Protein AF-A0A8C7E5Y5-F1 (afdb_monomer_lite)

InterPro domains:
  IPR029302 Intraflagellar transport protein 43 [PF15305] (4-97)
  IPR029302 Intraflagellar transport protein 43 [PTHR33724] (5-107)

Structure (mmCIF, N/CA/C/O backbone):
data_AF-A0A8C7E5Y5-F1
#
_entry.id   AF-A0A8C7E5Y5-F1
#
loop_
_atom_site.group_PDB
_atom_site.id
_atom_site.type_symbol
_atom_site.label_atom_id
_atom_site.label_alt_id
_atom_site.label_comp_id
_atom_site.label_asym_id
_atom_site.label_entity_id
_atom_site.label_seq_id
_atom_site.pdbx_PDB_ins_code
_atom_site.Cartn_x
_atom_site.Cartn_y
_atom_site.Cartn_z
_atom_site.occupancy
_atom_site.B_iso_or_equiv
_atom_site.auth_seq_id
_atom_site.auth_comp_id
_atom_site.auth_asym_id
_atom_site.auth_atom_id
_atom_site.pdbx_PDB_model_num
ATOM 1 N N . MET A 1 1 ? 32.152 -23.630 10.721 1.00 46.19 1 MET A N 1
ATOM 2 C CA . MET A 1 1 ? 31.581 -24.641 9.808 1.00 46.19 1 MET A CA 1
ATOM 3 C C . MET A 1 1 ? 30.827 -23.877 8.743 1.00 46.19 1 MET A C 1
ATOM 5 O O . MET A 1 1 ? 29.859 -23.210 9.078 1.00 46.19 1 MET A O 1
ATOM 9 N N . CYS A 1 2 ? 31.362 -23.839 7.525 1.00 49.97 2 CYS A N 1
ATOM 10 C CA . CYS A 1 2 ? 30.781 -23.081 6.422 1.00 49.97 2 CYS A CA 1
ATOM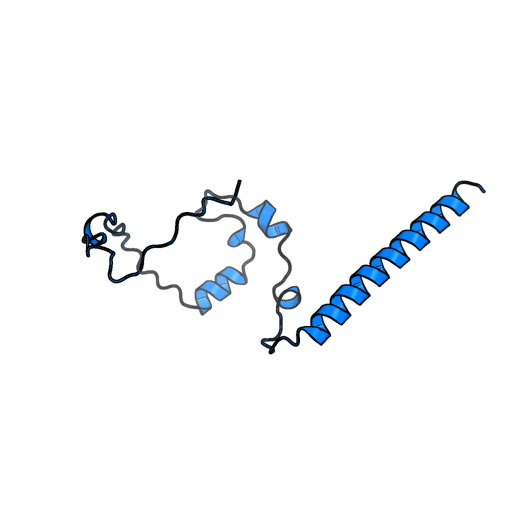 11 C C . CYS A 1 2 ? 29.428 -23.685 6.024 1.00 49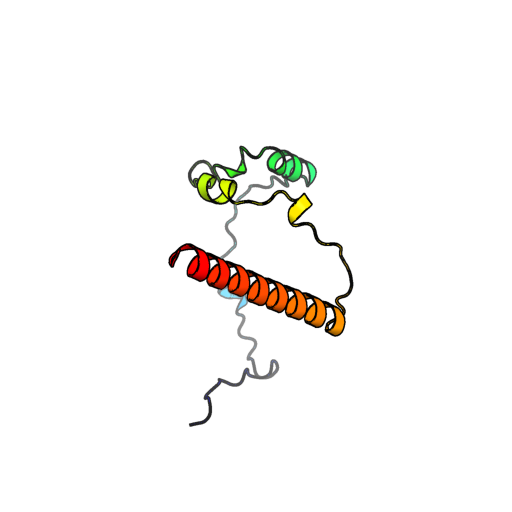.97 2 CYS A C 1
ATOM 13 O O . CYS A 1 2 ? 29.275 -24.906 6.024 1.00 49.97 2 CYS A O 1
ATOM 15 N N . LEU A 1 3 ? 28.467 -22.805 5.744 1.00 53.28 3 LEU A N 1
ATOM 16 C CA . LEU A 1 3 ? 27.095 -23.094 5.340 1.00 53.28 3 LEU A CA 1
ATOM 17 C C . LEU A 1 3 ? 27.052 -24.131 4.207 1.00 53.28 3 LEU A C 1
ATOM 19 O O . LEU A 1 3 ? 27.516 -23.871 3.101 1.00 53.28 3 LEU A O 1
ATOM 23 N N . ASN A 1 4 ? 26.479 -25.299 4.497 1.00 60.72 4 ASN A N 1
ATOM 24 C CA . ASN A 1 4 ? 26.119 -26.307 3.505 1.00 60.72 4 ASN A CA 1
ATOM 25 C C . ASN A 1 4 ? 24.815 -25.852 2.834 1.00 60.72 4 ASN A C 1
ATOM 27 O O . ASN A 1 4 ? 23.727 -26.288 3.201 1.00 60.72 4 ASN A O 1
ATOM 31 N N . ILE A 1 5 ? 24.927 -24.867 1.942 1.00 70.25 5 ILE A N 1
ATOM 32 C CA . ILE A 1 5 ? 23.845 -24.518 1.024 1.00 70.25 5 ILE A CA 1
ATOM 33 C C . ILE A 1 5 ? 23.995 -25.476 -0.162 1.00 70.25 5 ILE A C 1
ATOM 35 O O . ILE A 1 5 ? 25.067 -25.487 -0.774 1.00 70.25 5 ILE A O 1
ATOM 39 N N . PRO A 1 6 ? 22.982 -26.303 -0.470 1.00 71.50 6 PRO A N 1
ATOM 40 C CA . PRO A 1 6 ? 23.031 -27.154 -1.647 1.00 71.50 6 PRO A CA 1
ATOM 41 C C . PRO A 1 6 ? 23.156 -26.265 -2.886 1.00 71.50 6 PRO A C 1
ATOM 43 O O . PRO A 1 6 ? 22.368 -25.339 -3.081 1.00 71.50 6 PRO A O 1
ATOM 46 N N . VAL A 1 7 ? 24.184 -26.523 -3.692 1.00 76.81 7 VAL A N 1
ATOM 47 C CA . VAL A 1 7 ? 24.382 -25.838 -4.970 1.00 76.81 7 VAL A CA 1
ATOM 48 C C . VAL A 1 7 ? 23.245 -26.261 -5.892 1.00 76.81 7 VAL A C 1
ATOM 50 O O . VAL A 1 7 ? 22.985 -27.454 -6.041 1.00 76.81 7 VAL A O 1
ATOM 53 N N . ILE A 1 8 ? 22.546 -25.280 -6.462 1.00 75.81 8 ILE A N 1
ATOM 54 C CA . ILE A 1 8 ? 21.540 -25.531 -7.493 1.00 75.81 8 ILE A CA 1
ATOM 55 C C . ILE A 1 8 ? 22.292 -26.095 -8.709 1.00 75.81 8 ILE A C 1
ATOM 57 O O . ILE A 1 8 ? 23.217 -25.426 -9.171 1.00 75.81 8 ILE A O 1
ATOM 61 N N . PRO A 1 9 ? 21.960 -27.305 -9.190 1.00 72.31 9 PRO A N 1
ATOM 62 C CA . PRO A 1 9 ? 22.617 -27.889 -10.352 1.00 72.31 9 PRO A CA 1
ATOM 63 C C . PRO A 1 9 ? 22.302 -27.090 -11.618 1.00 72.31 9 PRO A C 1
ATOM 65 O O . PRO A 1 9 ? 21.227 -26.493 -11.743 1.00 72.31 9 PRO A O 1
ATOM 68 N N . ASP A 1 10 ? 23.244 -27.096 -12.556 1.00 71.38 10 ASP A N 1
ATOM 69 C CA . ASP A 1 10 ? 23.082 -26.424 -13.839 1.00 71.38 10 ASP A CA 1
ATOM 70 C C . ASP A 1 10 ? 21.973 -27.099 -14.661 1.00 71.38 10 ASP A C 1
ATOM 72 O O . ASP A 1 10 ? 21.803 -28.319 -14.636 1.00 71.38 10 ASP A O 1
ATOM 76 N N . LEU A 1 11 ? 21.207 -26.299 -15.410 1.00 67.06 11 LEU A N 1
ATOM 77 C CA . LEU A 1 11 ? 20.030 -26.758 -16.166 1.00 67.06 11 LEU A CA 1
ATOM 78 C C . LEU A 1 11 ? 20.345 -27.855 -17.199 1.00 67.06 11 LEU A C 1
ATOM 80 O O . LEU A 1 11 ? 19.450 -28.598 -17.580 1.00 67.06 11 LEU A O 1
ATOM 84 N N . GLU A 1 12 ? 21.601 -27.967 -17.634 1.00 64.81 12 GLU A N 1
ATOM 85 C CA . GLU A 1 12 ? 22.075 -28.983 -18.582 1.00 64.81 12 GLU A CA 1
ATOM 86 C C . GLU A 1 12 ? 22.355 -30.348 -17.916 1.00 64.81 12 GLU A C 1
ATOM 88 O O . GLU A 1 12 ? 22.383 -31.369 -18.601 1.00 64.81 12 GLU A O 1
ATOM 93 N N . GLU A 1 13 ? 22.539 -30.386 -16.588 1.00 62.53 13 GLU A N 1
ATOM 94 C CA . GLU A 1 13 ? 22.741 -31.616 -15.799 1.00 62.53 13 GLU A CA 1
ATOM 95 C C . GLU A 1 13 ? 21.431 -32.183 -15.232 1.00 62.53 13 GLU A C 1
ATOM 97 O O . GLU A 1 13 ? 21.393 -33.311 -14.725 1.00 62.53 13 GLU A O 1
ATOM 102 N N . VAL A 1 14 ? 20.341 -31.417 -15.325 1.00 61.72 14 VAL A N 1
ATOM 103 C CA . VAL A 1 14 ? 18.996 -31.908 -15.039 1.00 61.72 14 VAL A CA 1
ATOM 104 C C . VAL A 1 14 ? 18.649 -32.894 -16.151 1.00 61.72 14 VAL A C 1
ATOM 106 O O . VAL A 1 14 ? 18.382 -32.500 -17.283 1.00 61.72 14 VAL A O 1
ATOM 109 N N . GLN A 1 15 ? 18.674 -34.196 -15.842 1.00 57.44 15 GLN A N 1
ATOM 110 C CA . GLN A 1 15 ? 17.998 -35.183 -16.684 1.00 57.44 15 GLN A CA 1
ATOM 111 C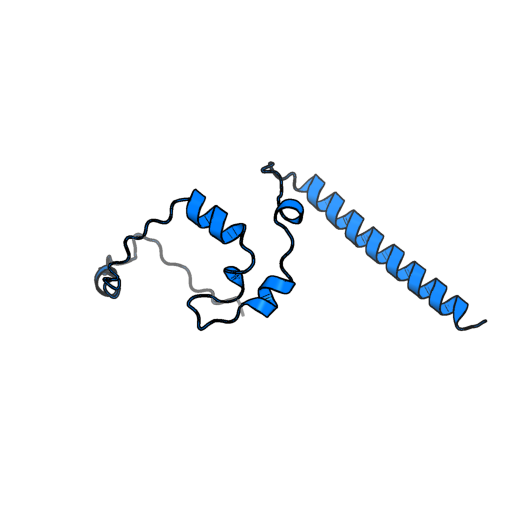 C . GLN A 1 15 ? 16.582 -34.652 -16.909 1.00 57.44 15 GLN A C 1
ATOM 113 O O . GLN A 1 15 ? 15.918 -34.317 -15.928 1.00 57.44 15 GLN A O 1
ATOM 118 N N . GLU A 1 16 ? 16.149 -34.532 -18.168 1.00 58.28 16 GLU A N 1
ATOM 119 C CA . GLU A 1 16 ? 14.754 -34.274 -18.542 1.00 58.28 16 GLU A CA 1
ATOM 120 C C . GLU A 1 16 ? 13.891 -35.447 -18.041 1.00 58.28 16 GLU A C 1
ATOM 122 O O . GLU A 1 16 ? 13.402 -36.283 -18.795 1.00 58.28 16 GLU A O 1
ATOM 127 N N . GLU A 1 17 ? 13.753 -35.575 -16.725 1.00 56.53 17 GLU A N 1
ATOM 128 C CA . GLU A 1 17 ? 12.686 -36.327 -16.113 1.00 56.53 17 GLU A CA 1
ATOM 129 C C . GLU A 1 17 ? 11.424 -35.529 -16.415 1.00 56.53 17 GLU A C 1
ATOM 131 O O . GLU A 1 17 ? 11.295 -34.362 -16.044 1.00 56.53 17 GLU A O 1
ATOM 136 N N . ASP A 1 18 ? 10.513 -36.155 -17.157 1.00 58.56 18 ASP A N 1
ATOM 137 C CA . ASP A 1 18 ? 9.193 -35.641 -17.507 1.00 58.56 18 ASP A CA 1
ATOM 138 C C . ASP A 1 18 ? 8.358 -35.411 -16.223 1.00 58.56 18 ASP A C 1
ATOM 140 O O . ASP A 1 18 ? 7.432 -36.154 -15.884 1.00 58.56 18 ASP A O 1
ATOM 144 N N . PHE A 1 19 ? 8.664 -34.347 -15.474 1.00 55.38 19 PHE A N 1
ATOM 145 C CA . PHE A 1 19 ? 7.900 -33.902 -14.303 1.00 55.38 19 PHE A CA 1
ATOM 146 C C . PHE A 1 19 ? 6.469 -33.485 -14.677 1.00 55.38 19 PHE A C 1
ATOM 148 O O . PHE A 1 19 ? 5.603 -33.370 -13.807 1.00 55.38 19 P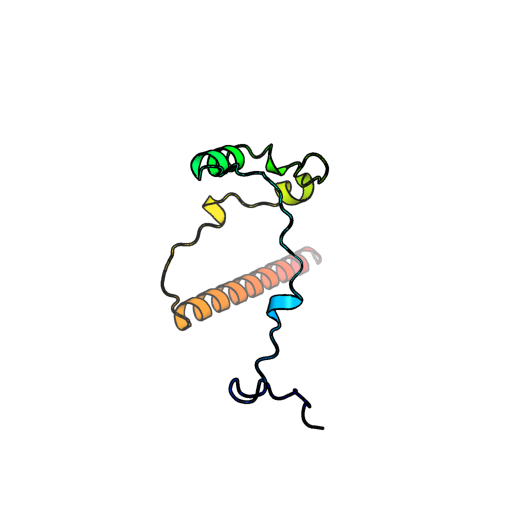HE A O 1
ATOM 155 N N . ALA A 1 20 ? 6.186 -33.323 -15.974 1.00 57.00 20 ALA A N 1
ATOM 156 C CA . ALA A 1 20 ? 4.857 -33.043 -16.501 1.00 57.00 20 ALA A CA 1
ATOM 157 C C . ALA A 1 20 ? 3.819 -34.120 -16.128 1.00 57.00 20 ALA A C 1
ATOM 159 O O . ALA A 1 20 ? 2.628 -33.818 -16.065 1.00 57.00 20 ALA A O 1
ATOM 160 N N . MET A 1 21 ? 4.243 -35.358 -15.840 1.00 56.91 21 MET A N 1
ATOM 161 C CA . MET A 1 21 ? 3.325 -36.468 -15.555 1.00 56.91 21 MET A CA 1
ATOM 162 C C . MET A 1 21 ? 2.887 -36.585 -14.082 1.00 56.91 21 MET A C 1
ATOM 164 O O . MET A 1 21 ? 1.979 -37.361 -13.787 1.00 56.91 21 MET A O 1
ATOM 168 N N . GLN A 1 22 ? 3.497 -35.831 -13.156 1.00 57.28 22 GLN A N 1
ATOM 169 C CA . GLN A 1 22 ? 3.131 -35.822 -11.725 1.00 57.28 22 GLN A CA 1
ATOM 170 C C . GLN A 1 22 ? 2.231 -34.650 -11.324 1.00 57.28 22 GLN A C 1
ATOM 172 O O . GLN A 1 22 ? 1.791 -34.569 -10.174 1.00 57.28 22 GLN A O 1
ATOM 177 N N . VAL A 1 23 ? 1.921 -33.747 -12.254 1.00 62.97 23 VAL A N 1
ATOM 178 C CA . VAL A 1 23 ? 0.967 -32.675 -11.987 1.00 62.97 23 VAL A CA 1
ATOM 179 C C . VAL A 1 23 ? -0.431 -33.289 -12.004 1.00 62.97 23 VAL A C 1
ATOM 181 O O . VAL A 1 23 ? -0.865 -33.844 -13.014 1.00 62.97 23 VAL A O 1
ATOM 184 N N . ALA A 1 24 ? -1.137 -33.232 -10.873 1.00 59.94 24 ALA A N 1
ATOM 185 C CA . ALA A 1 24 ? -2.539 -33.627 -10.819 1.00 59.94 24 ALA A CA 1
ATOM 186 C C . ALA A 1 24 ? -3.314 -32.893 -11.923 1.00 59.94 24 ALA A C 1
ATOM 188 O O . ALA A 1 24 ? -3.126 -31.690 -12.121 1.00 59.94 24 ALA A O 1
ATOM 189 N N . ALA A 1 25 ? -4.176 -33.614 -12.648 1.00 70.62 25 ALA A N 1
ATOM 190 C CA . ALA A 1 25 ? -5.015 -32.993 -13.662 1.00 70.62 25 ALA A CA 1
ATOM 191 C C . ALA A 1 25 ? -5.803 -31.836 -13.019 1.00 70.62 25 ALA A C 1
ATOM 193 O O . ALA A 1 25 ? -6.386 -32.034 -11.945 1.00 70.62 25 ALA A O 1
ATOM 194 N N . PRO A 1 26 ? -5.823 -30.639 -13.635 1.00 51.66 26 PRO A N 1
ATOM 195 C CA . PRO A 1 26 ? -6.561 -29.517 -13.086 1.00 51.66 26 PRO A CA 1
ATOM 196 C C . PRO A 1 26 ? -8.031 -29.924 -12.920 1.00 51.66 26 PRO A C 1
ATOM 198 O O . PRO A 1 26 ? -8.588 -30.586 -13.805 1.00 51.66 26 PRO A O 1
ATOM 201 N N . PRO A 1 27 ? -8.671 -29.573 -11.793 1.00 55.78 27 PRO A N 1
ATOM 202 C CA . PRO A 1 27 ? -10.068 -29.906 -11.581 1.00 55.78 27 PRO A CA 1
ATOM 203 C C . PRO A 1 27 ? -10.894 -29.321 -12.731 1.00 55.78 27 PRO A C 1
ATOM 205 O O . PRO A 1 27 ? -10.815 -28.129 -13.023 1.00 55.78 27 PRO A O 1
ATOM 208 N N . SER A 1 28 ? -11.684 -30.164 -13.404 1.00 63.25 28 SER A N 1
ATOM 209 C CA . SER A 1 28 ? -12.588 -29.733 -14.476 1.00 63.25 28 SER A CA 1
ATOM 210 C C . SER A 1 28 ? -13.813 -29.047 -13.869 1.00 63.25 28 SER A C 1
ATOM 212 O O . SER A 1 28 ? -14.929 -29.562 -13.872 1.00 63.25 28 SER A O 1
ATOM 214 N N . VAL A 1 29 ? -13.592 -27.880 -13.272 1.00 52.19 29 VAL A N 1
ATOM 215 C CA . VAL A 1 29 ? -14.655 -26.991 -12.823 1.00 52.19 29 VAL A CA 1
ATOM 216 C C . VAL A 1 29 ? -15.097 -26.193 -14.045 1.00 52.19 29 VAL A C 1
ATOM 218 O O . VAL A 1 29 ? -14.430 -25.258 -14.481 1.00 52.19 29 VAL A O 1
ATOM 221 N N . GLN A 1 30 ? -16.232 -26.581 -14.630 1.00 58.00 30 GLN A N 1
ATOM 222 C CA . GLN A 1 30 ? -16.929 -25.793 -15.649 1.00 58.00 30 GLN A CA 1
ATOM 223 C C . GLN A 1 30 ? -17.569 -24.560 -15.000 1.00 58.00 30 GLN A C 1
ATOM 225 O O . GLN A 1 30 ? -18.788 -24.448 -14.903 1.00 58.00 30 GLN A O 1
ATOM 230 N N . VAL A 1 31 ? -16.754 -23.618 -14.536 1.00 50.16 31 VAL A N 1
ATOM 231 C CA . VAL A 1 31 ? -17.237 -22.293 -14.141 1.00 50.16 31 VAL A CA 1
ATOM 232 C C . VAL A 1 31 ? -16.515 -21.282 -15.011 1.00 50.16 31 VAL A C 1
ATOM 234 O O . VAL A 1 31 ? -15.681 -20.501 -14.573 1.00 50.16 31 VAL A O 1
ATOM 237 N N . ASN A 1 32 ? -16.857 -21.305 -16.300 1.00 47.72 32 ASN A N 1
ATOM 238 C CA . ASN A 1 32 ? -16.551 -20.213 -17.212 1.00 47.72 32 ASN A CA 1
ATOM 239 C C . ASN A 1 32 ? -17.526 -19.057 -16.930 1.00 47.72 32 ASN A C 1
ATOM 241 O O . ASN A 1 32 ? -18.427 -18.764 -17.713 1.00 47.72 32 ASN A O 1
ATOM 245 N N . ARG A 1 33 ? -17.398 -18.448 -15.751 1.00 57.69 33 ARG A N 1
ATOM 246 C CA . ARG A 1 33 ? -17.887 -17.092 -15.520 1.00 57.69 33 ARG A CA 1
ATOM 247 C C . ARG A 1 33 ? -16.660 -16.208 -15.570 1.00 57.69 33 ARG A C 1
ATOM 249 O O . ARG A 1 33 ? -16.071 -15.904 -14.541 1.00 57.69 33 ARG A O 1
ATOM 256 N N . VAL A 1 34 ? -16.245 -15.855 -16.784 1.00 58.12 34 VAL A N 1
ATOM 257 C CA . VAL A 1 34 ? -15.314 -14.743 -16.978 1.00 58.12 34 VAL A CA 1
ATOM 258 C C . VAL A 1 34 ? -16.059 -13.500 -16.508 1.00 58.12 34 VAL A C 1
ATOM 260 O O . VAL A 1 34 ? -16.849 -12.917 -17.249 1.00 58.12 34 VAL A O 1
ATOM 263 N N . LEU A 1 35 ? -15.893 -13.174 -15.226 1.00 58.28 35 LEU A N 1
ATOM 264 C CA . LEU A 1 35 ? -16.362 -11.919 -14.665 1.00 58.28 35 LEU A CA 1
ATOM 265 C C . LEU A 1 35 ? -15.629 -10.817 -15.417 1.00 58.28 35 LEU A C 1
ATOM 267 O O . LEU A 1 35 ? -14.404 -10.855 -15.558 1.00 58.28 35 LEU A O 1
ATOM 271 N N . THR A 1 36 ? -16.377 -9.868 -15.971 1.00 74.12 36 THR A N 1
ATOM 272 C CA . THR A 1 36 ? -15.730 -8.737 -16.628 1.00 74.12 36 THR A CA 1
ATOM 273 C C . THR A 1 36 ? -15.040 -7.892 -15.561 1.00 74.12 36 THR A C 1
ATOM 275 O O . THR A 1 36 ? -15.481 -7.863 -14.412 1.00 74.12 36 THR A O 1
ATOM 278 N N . TYR A 1 37 ? -13.983 -7.160 -15.924 1.00 62.97 37 TYR A N 1
ATOM 279 C CA . TYR A 1 37 ? -13.339 -6.212 -15.003 1.00 62.97 37 TYR A CA 1
ATOM 280 C C . TYR A 1 37 ? -14.350 -5.270 -14.341 1.00 62.97 37 TYR A C 1
ATOM 282 O O . TYR A 1 37 ? -14.205 -4.925 -13.178 1.00 62.97 37 TYR A O 1
ATOM 290 N N . ARG A 1 38 ? -15.422 -4.921 -15.060 1.00 69.19 38 ARG A N 1
ATOM 291 C CA . ARG A 1 38 ? -16.517 -4.103 -14.546 1.00 69.19 38 ARG A CA 1
ATOM 292 C C . ARG A 1 38 ? -17.365 -4.827 -13.500 1.00 69.19 38 ARG A C 1
ATOM 294 O O . ARG A 1 38 ? -17.863 -4.182 -12.588 1.00 69.19 38 ARG A O 1
ATOM 301 N N . ASP A 1 39 ? -17.580 -6.130 -13.639 1.00 66.69 39 ASP A N 1
ATOM 302 C CA . ASP A 1 39 ? -18.340 -6.911 -12.657 1.00 66.69 39 ASP A CA 1
ATOM 303 C C . ASP A 1 39 ? -17.516 -7.112 -11.378 1.00 66.69 39 ASP A C 1
ATOM 305 O O . ASP A 1 39 ? -18.052 -6.955 -10.286 1.00 66.69 39 ASP A O 1
ATOM 309 N N . LEU A 1 40 ? -16.203 -7.336 -11.518 1.00 62.00 40 LEU A N 1
ATOM 310 C CA . LEU A 1 40 ? -15.255 -7.361 -10.398 1.00 62.00 40 LEU A CA 1
ATOM 311 C C . LEU A 1 40 ? -15.174 -6.005 -9.683 1.00 62.00 40 LEU A C 1
ATOM 313 O O . LEU A 1 40 ? -15.200 -5.966 -8.461 1.00 62.00 40 LEU A O 1
ATOM 317 N N . ASP A 1 41 ? -15.139 -4.900 -10.430 1.00 64.62 41 ASP A N 1
ATOM 318 C CA . ASP A 1 41 ? -15.150 -3.533 -9.892 1.00 64.62 41 ASP A CA 1
ATOM 319 C C . ASP A 1 41 ? -16.477 -3.191 -9.187 1.00 64.62 41 ASP A C 1
ATOM 321 O O . ASP A 1 41 ? -16.503 -2.572 -8.127 1.00 64.62 41 ASP A O 1
ATOM 325 N N . ASN A 1 42 ? -17.610 -3.670 -9.708 1.00 64.12 42 ASN A N 1
ATOM 326 C CA . ASN A 1 42 ? -18.907 -3.497 -9.048 1.00 64.12 42 ASN A CA 1
ATOM 327 C C . ASN A 1 42 ? -19.035 -4.307 -7.751 1.00 64.12 42 ASN A C 1
ATOM 329 O O . ASN A 1 42 ? -19.669 -3.833 -6.803 1.00 64.12 42 ASN A O 1
ATOM 333 N N . ASP A 1 43 ? -18.464 -5.510 -7.702 1.00 59.34 43 ASP A N 1
ATOM 334 C CA . ASP A 1 43 ? -18.367 -6.288 -6.465 1.00 59.34 43 ASP A CA 1
ATOM 335 C C . ASP A 1 43 ? -17.350 -5.663 -5.500 1.00 59.34 43 ASP A C 1
ATOM 337 O O . ASP A 1 43 ? -17.594 -5.658 -4.292 1.00 59.34 43 ASP A O 1
ATOM 341 N N . LEU A 1 44 ? -16.291 -5.029 -6.026 1.00 56.75 44 LEU A N 1
ATOM 342 C CA . LEU A 1 44 ? -15.312 -4.273 -5.247 1.00 56.75 44 LEU A CA 1
ATOM 343 C C . LEU A 1 44 ? -15.965 -3.076 -4.525 1.00 56.75 44 LEU A C 1
ATOM 345 O O . LEU A 1 44 ? -15.814 -2.888 -3.318 1.00 56.75 44 LEU A O 1
ATOM 349 N N . MET A 1 45 ? -16.769 -2.307 -5.264 1.00 57.53 45 MET A N 1
ATOM 350 C CA . MET A 1 45 ? -17.512 -1.132 -4.782 1.00 57.53 45 MET A CA 1
ATOM 351 C C . MET A 1 45 ? -18.597 -1.488 -3.755 1.00 57.53 45 MET A C 1
ATOM 353 O O . MET A 1 45 ? -19.007 -0.657 -2.938 1.00 57.53 45 MET A O 1
ATOM 357 N N . LYS A 1 46 ? -19.076 -2.735 -3.761 1.00 56.31 46 LYS A N 1
ATOM 358 C CA . LYS A 1 46 ? -20.000 -3.255 -2.754 1.00 56.31 46 LYS A CA 1
ATOM 359 C C . LYS A 1 46 ? -19.200 -3.936 -1.651 1.00 56.31 46 LYS A C 1
ATOM 361 O O . LYS A 1 46 ? -19.220 -5.154 -1.533 1.00 56.31 46 LYS A O 1
ATOM 366 N N . TYR A 1 47 ? -18.619 -3.141 -0.755 1.00 55.28 47 TYR A N 1
ATOM 367 C CA . TYR A 1 47 ? -17.976 -3.545 0.512 1.00 55.28 47 TYR A CA 1
ATOM 368 C C . TYR A 1 47 ? -18.692 -4.658 1.326 1.00 55.28 47 TYR A C 1
ATOM 370 O O . TYR A 1 47 ? -18.111 -5.250 2.234 1.00 55.28 47 TYR A O 1
ATOM 378 N N . ALA A 1 48 ? -19.966 -4.950 1.045 1.00 54.16 48 ALA A N 1
ATOM 379 C CA . ALA A 1 48 ? -20.722 -6.063 1.613 1.00 54.16 48 ALA A CA 1
ATOM 380 C C . ALA A 1 48 ? -20.343 -7.450 1.052 1.00 54.16 48 ALA A C 1
ATOM 382 O O . ALA A 1 48 ? -20.459 -8.430 1.783 1.00 54.16 48 ALA A O 1
ATOM 383 N N . ALA A 1 49 ? -19.874 -7.553 -0.196 1.00 55.31 49 ALA A N 1
ATOM 384 C CA . ALA A 1 49 ? -19.488 -8.825 -0.814 1.00 55.31 49 ALA A CA 1
ATOM 385 C C . ALA A 1 49 ? -18.175 -9.386 -0.234 1.00 55.31 49 ALA A C 1
ATOM 387 O O . ALA A 1 49 ? -18.023 -10.597 -0.119 1.00 55.31 49 ALA A O 1
ATOM 388 N N . PHE A 1 50 ? -17.270 -8.525 0.248 1.00 58.31 50 PHE A N 1
ATOM 389 C CA . PHE A 1 50 ? -16.036 -8.952 0.925 1.00 58.31 50 PHE A CA 1
ATOM 390 C C . PHE A 1 50 ? -16.214 -9.361 2.374 1.00 58.31 50 PHE A C 1
ATOM 392 O O . PHE A 1 50 ? -15.233 -9.705 3.012 1.00 58.31 50 PHE A O 1
ATOM 399 N N . GLN A 1 51 ? -17.417 -9.286 2.937 1.00 62.81 51 GLN A N 1
ATOM 400 C CA . GLN A 1 51 ? -17.638 -9.730 4.311 1.00 62.81 51 GLN A CA 1
ATOM 401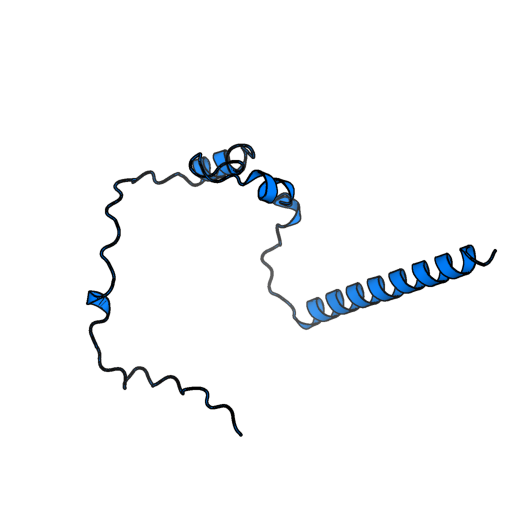 C C . GLN A 1 51 ? -17.813 -11.244 4.393 1.00 62.81 51 GLN A C 1
ATOM 403 O O . GLN A 1 51 ? -17.676 -11.813 5.475 1.00 62.81 51 GLN A O 1
ATOM 408 N N . THR A 1 52 ? -18.130 -11.915 3.282 1.00 59.88 52 THR A N 1
ATOM 409 C CA . THR A 1 52 ? -18.295 -13.368 3.267 1.00 59.88 52 THR A CA 1
ATOM 410 C C . THR A 1 52 ? -17.901 -13.942 1.907 1.00 59.88 52 THR A C 1
ATOM 412 O O . THR A 1 52 ? -18.626 -13.754 0.934 1.00 59.88 52 THR A O 1
ATOM 415 N N . LEU A 1 53 ? -16.768 -14.647 1.840 1.00 65.31 53 LEU A N 1
ATOM 416 C CA . LEU A 1 53 ? -16.334 -15.364 0.636 1.00 65.31 53 LEU A CA 1
ATOM 417 C C . LEU A 1 53 ? -17.020 -16.740 0.598 1.00 65.31 53 LEU A C 1
ATOM 419 O O . LEU A 1 53 ? -17.043 -17.454 1.602 1.00 65.31 53 LEU A O 1
ATOM 423 N N . ASP A 1 54 ? -17.644 -17.072 -0.535 1.00 64.12 54 ASP A N 1
ATOM 424 C CA . ASP A 1 54 ? -18.387 -18.322 -0.786 1.00 64.12 54 ASP A CA 1
ATOM 425 C C . ASP A 1 54 ? -19.504 -18.663 0.223 1.00 64.12 54 ASP A C 1
ATOM 427 O O . ASP A 1 54 ? -20.001 -19.784 0.271 1.00 64.12 54 ASP A O 1
ATOM 431 N N . GLY A 1 55 ? -19.947 -17.687 1.024 1.00 64.88 55 GLY A N 1
ATOM 432 C CA . GLY A 1 55 ? -21.005 -17.869 2.024 1.00 64.88 55 GLY A CA 1
ATOM 433 C C . GLY A 1 55 ? -20.574 -18.591 3.309 1.00 64.88 55 GLY A C 1
ATOM 434 O O . GLY A 1 55 ? -21.369 -18.657 4.245 1.00 64.88 55 GLY A O 1
ATOM 435 N N . GLU A 1 56 ? -19.331 -19.075 3.386 1.00 70.12 56 GLU A N 1
ATOM 436 C CA . GLU A 1 56 ? -18.803 -19.839 4.529 1.00 70.12 56 GLU A CA 1
ATOM 437 C C . GLU A 1 56 ? -17.627 -19.146 5.233 1.00 70.12 56 GLU A C 1
ATOM 439 O O . GLU A 1 56 ? -17.409 -19.353 6.428 1.00 70.12 56 GLU A O 1
ATOM 444 N N . ILE A 1 57 ? -16.880 -18.296 4.526 1.00 73.56 57 ILE A N 1
ATOM 445 C CA . ILE A 1 57 ? -15.667 -17.666 5.054 1.00 73.56 57 ILE A CA 1
ATOM 446 C C . ILE A 1 57 ? -15.989 -16.232 5.471 1.00 73.56 57 ILE A C 1
ATOM 448 O O . ILE A 1 57 ? -16.153 -15.360 4.620 1.00 73.56 57 ILE A O 1
ATOM 452 N N . ASP A 1 58 ? -16.064 -15.975 6.780 1.00 78.19 58 ASP A N 1
ATOM 453 C CA . ASP A 1 58 ? -16.264 -14.626 7.322 1.00 78.19 58 ASP A CA 1
ATOM 454 C C . ASP A 1 58 ? -14.975 -13.797 7.217 1.00 78.19 58 ASP A C 1
ATOM 456 O O . ASP A 1 58 ? -13.962 -14.077 7.858 1.00 78.19 58 ASP A O 1
ATOM 460 N N . LEU A 1 59 ? -15.038 -12.744 6.412 1.00 77.25 59 LEU A N 1
ATOM 461 C CA . LEU A 1 59 ? -13.949 -11.805 6.167 1.00 77.25 59 LEU A CA 1
ATOM 462 C C . LEU A 1 59 ? -14.198 -10.448 6.852 1.00 77.25 59 LEU A C 1
ATOM 464 O O . LEU A 1 59 ? -13.378 -9.542 6.724 1.00 77.25 59 LEU A O 1
ATOM 468 N N . LYS A 1 60 ? -15.279 -10.290 7.635 1.00 76.25 60 LYS A N 1
ATOM 469 C CA . LYS A 1 60 ? -15.644 -9.021 8.303 1.00 76.25 60 LYS A CA 1
ATOM 470 C C . LYS A 1 60 ? -14.552 -8.444 9.187 1.00 76.25 60 LYS A C 1
ATOM 472 O O . LYS A 1 60 ? -14.465 -7.228 9.341 1.00 76.25 60 LYS A O 1
ATOM 477 N N . LEU A 1 61 ? -13.771 -9.295 9.850 1.00 76.31 61 LEU A N 1
ATOM 478 C CA . LEU A 1 61 ? -12.683 -8.823 10.706 1.00 76.31 61 LEU A CA 1
ATOM 479 C C . LEU A 1 61 ? -11.563 -8.200 9.867 1.00 76.31 61 LEU A C 1
ATOM 481 O O . LEU A 1 61 ? -11.064 -7.136 10.216 1.00 76.31 61 LEU A O 1
ATOM 485 N N . LEU A 1 62 ? -11.224 -8.842 8.749 1.00 75.12 62 LEU A N 1
ATOM 486 C CA . LEU A 1 62 ? -10.216 -8.372 7.803 1.00 75.12 62 LEU A CA 1
ATOM 487 C C . LEU A 1 62 ? -10.705 -7.112 7.080 1.00 75.12 62 LEU A C 1
ATOM 489 O O . LEU A 1 62 ? -9.969 -6.139 6.990 1.00 75.12 62 LEU A O 1
ATOM 493 N N . SER A 1 63 ? -11.976 -7.076 6.665 1.00 73.00 63 SER A N 1
ATOM 494 C CA . SER A 1 63 ? -12.556 -5.935 5.948 1.00 73.00 63 SER A CA 1
ATOM 495 C C . SER A 1 63 ? -12.646 -4.658 6.790 1.00 73.00 63 SER A C 1
ATOM 497 O O . SER A 1 63 ? -12.718 -3.567 6.237 1.00 73.00 63 SER A O 1
ATOM 499 N N . LYS A 1 64 ? -12.670 -4.769 8.125 1.00 76.12 64 LYS A N 1
ATOM 500 C CA . LYS A 1 64 ? -12.711 -3.616 9.043 1.00 76.12 64 LYS A CA 1
ATOM 501 C C . LYS A 1 64 ? -11.396 -2.854 9.135 1.00 76.12 64 LYS A C 1
ATOM 503 O O . LYS A 1 64 ? -11.409 -1.711 9.577 1.00 76.12 64 LYS A O 1
ATOM 508 N N . VAL A 1 65 ? -10.288 -3.500 8.792 1.00 78.56 65 VAL A N 1
ATOM 509 C CA . VAL A 1 65 ? -8.943 -2.921 8.885 1.00 78.56 65 VAL A CA 1
ATOM 510 C C . VAL A 1 65 ? -8.362 -2.594 7.510 1.00 78.56 65 VAL A C 1
ATOM 512 O O . VAL A 1 65 ? -7.187 -2.261 7.411 1.00 78.56 65 VAL A O 1
ATOM 515 N N . LEU A 1 66 ? -9.168 -2.693 6.447 1.00 80.00 66 LEU A N 1
ATOM 516 C CA . LEU A 1 66 ? -8.751 -2.287 5.110 1.00 80.00 66 LEU A CA 1
ATOM 517 C C . LEU A 1 66 ? -8.735 -0.761 5.011 1.00 80.00 66 LEU A C 1
ATOM 519 O O . LEU A 1 66 ? -9.722 -0.104 5.345 1.00 80.00 66 LEU A O 1
ATOM 523 N N . ALA A 1 67 ? -7.627 -0.223 4.512 1.00 79.06 67 ALA A N 1
ATOM 524 C CA . ALA A 1 67 ? -7.547 1.164 4.084 1.00 79.06 67 ALA A CA 1
ATOM 525 C C . ALA A 1 67 ? -8.272 1.339 2.733 1.00 79.06 67 ALA A C 1
ATOM 527 O O . ALA A 1 67 ? -8.284 0.408 1.916 1.00 79.06 67 ALA A O 1
ATOM 528 N N . PRO A 1 68 ? -8.909 2.496 2.484 1.00 80.12 68 PRO A N 1
ATOM 529 C CA . PRO A 1 68 ? -9.502 2.797 1.187 1.00 80.12 68 PRO A CA 1
ATOM 530 C C . PRO A 1 68 ? -8.421 2.863 0.099 1.00 80.12 68 PRO A C 1
ATOM 532 O O . PRO A 1 68 ? -7.287 3.255 0.360 1.00 80.12 68 PRO A O 1
ATOM 535 N N . GLU A 1 69 ? -8.780 2.510 -1.139 1.00 77.00 69 GLU A N 1
ATOM 536 C CA . GLU A 1 69 ? -7.836 2.440 -2.269 1.00 77.00 69 GLU A CA 1
ATOM 537 C C . GLU A 1 69 ? -7.053 3.746 -2.454 1.00 77.00 69 GLU A C 1
ATOM 539 O O . GLU A 1 69 ? -5.861 3.731 -2.729 1.00 77.00 69 GLU A O 1
ATOM 544 N N . GLN A 1 70 ? -7.708 4.885 -2.252 1.00 79.75 70 GLN A N 1
ATOM 545 C CA . GLN A 1 70 ? -7.116 6.209 -2.417 1.00 79.75 70 GLN A CA 1
ATOM 546 C C . GLN A 1 70 ? -5.990 6.495 -1.414 1.00 79.75 70 GLN A C 1
ATOM 548 O O . GLN A 1 70 ? -5.133 7.317 -1.713 1.00 79.75 70 GLN A O 1
ATOM 553 N N . GLU A 1 71 ? -5.997 5.845 -0.247 1.00 80.25 71 GLU A N 1
ATOM 554 C CA . GLU A 1 71 ? -4.951 5.995 0.775 1.00 80.25 71 GLU A CA 1
ATOM 555 C C . GLU A 1 71 ? -3.746 5.079 0.523 1.00 80.25 71 GLU A C 1
ATOM 557 O O . GLU A 1 71 ? -2.665 5.357 1.027 1.00 80.25 71 GLU A O 1
ATOM 562 N N . VAL A 1 72 ? -3.916 4.003 -0.253 1.00 84.50 72 VAL A N 1
ATOM 563 C CA . VAL A 1 72 ? -2.853 3.021 -0.556 1.00 84.50 72 VAL A CA 1
ATOM 564 C C . VAL A 1 72 ? -2.355 3.090 -1.996 1.00 84.50 72 VAL A C 1
ATOM 566 O O . VAL A 1 72 ? -1.426 2.379 -2.370 1.00 84.50 72 VAL A O 1
ATOM 569 N N . ARG A 1 73 ? -3.001 3.897 -2.838 1.00 86.38 73 ARG A N 1
ATOM 570 C CA . ARG A 1 73 ? -2.622 4.052 -4.235 1.00 86.38 73 ARG A CA 1
ATOM 571 C C . ARG A 1 73 ? -1.355 4.891 -4.332 1.00 86.38 73 ARG A C 1
ATOM 573 O O . ARG A 1 73 ? -1.381 6.093 -4.092 1.00 86.38 73 ARG A O 1
ATOM 580 N N . GLU A 1 74 ? -0.286 4.246 -4.770 1.00 86.62 74 GLU A N 1
ATOM 581 C CA . GLU A 1 74 ? 0.990 4.883 -5.075 1.00 86.62 74 GLU A CA 1
ATOM 582 C C . GLU A 1 74 ? 1.091 5.192 -6.576 1.00 86.62 74 GLU A C 1
ATOM 584 O O . GLU A 1 74 ? 0.513 4.491 -7.417 1.00 86.62 74 GLU A O 1
ATOM 589 N N . ASP A 1 75 ? 1.808 6.261 -6.920 1.00 87.56 75 ASP A N 1
ATOM 590 C CA . ASP A 1 75 ? 2.107 6.584 -8.312 1.00 87.56 75 ASP A CA 1
ATOM 591 C C . ASP A 1 75 ? 3.174 5.625 -8.860 1.00 87.56 75 ASP A C 1
ATOM 593 O O . ASP A 1 75 ? 4.162 5.316 -8.194 1.00 87.56 75 ASP A O 1
ATOM 597 N N . ASP A 1 76 ? 2.996 5.176 -10.105 1.00 89.56 76 ASP A N 1
ATOM 598 C CA . ASP A 1 76 ? 3.978 4.334 -10.796 1.00 89.56 76 ASP A CA 1
ATOM 599 C C . ASP A 1 76 ? 5.170 5.192 -11.244 1.00 89.56 76 ASP A C 1
ATOM 601 O O . ASP A 1 76 ? 5.187 5.780 -12.332 1.00 89.56 76 ASP A O 1
ATOM 605 N N . VAL A 1 77 ? 6.145 5.331 -10.345 1.00 92.19 77 VAL A N 1
ATOM 606 C CA . VAL A 1 77 ? 7.348 6.146 -10.527 1.00 92.19 77 VAL A CA 1
ATOM 607 C C . VAL A 1 77 ? 8.609 5.319 -10.313 1.00 92.19 77 VAL A C 1
ATOM 609 O O . VAL A 1 77 ? 8.659 4.392 -9.507 1.00 92.19 77 VAL A O 1
ATOM 612 N N . ILE A 1 78 ? 9.676 5.682 -11.026 1.00 92.00 78 ILE A N 1
ATOM 613 C CA . ILE A 1 78 ? 10.985 5.055 -10.838 1.00 92.00 78 ILE A CA 1
ATOM 614 C C . ILE A 1 78 ? 11.534 5.466 -9.470 1.00 92.00 78 ILE A C 1
ATOM 616 O O . ILE A 1 78 ? 11.636 6.652 -9.164 1.00 92.00 78 ILE A O 1
ATOM 620 N N . TRP A 1 79 ? 11.932 4.480 -8.674 1.00 92.81 79 TRP A N 1
ATOM 621 C CA . TRP A 1 79 ? 12.496 4.699 -7.348 1.00 92.81 79 TRP A CA 1
ATOM 622 C C . TRP A 1 79 ? 13.913 5.283 -7.420 1.00 92.81 79 TRP A C 1
ATOM 624 O O . TRP A 1 79 ? 14.814 4.672 -7.999 1.00 92.81 79 TRP A O 1
ATOM 634 N N . ASP A 1 80 ? 14.136 6.432 -6.775 1.00 94.81 80 ASP A N 1
ATOM 635 C CA . ASP A 1 80 ? 15.479 6.921 -6.447 1.00 94.81 80 ASP A CA 1
ATOM 636 C C . ASP A 1 80 ? 15.838 6.474 -5.031 1.00 94.81 80 ASP A C 1
ATOM 638 O O . ASP A 1 80 ? 15.318 6.985 -4.038 1.00 94.81 80 ASP A O 1
ATOM 642 N N . TRP A 1 81 ? 16.754 5.511 -4.946 1.00 94.88 81 TRP A N 1
ATOM 643 C CA . TRP A 1 81 ? 17.164 4.912 -3.681 1.00 94.88 81 TRP A CA 1
ATOM 644 C C . TRP A 1 81 ? 17.739 5.943 -2.699 1.00 94.88 81 TRP A C 1
ATOM 646 O O . TRP A 1 81 ? 17.465 5.866 -1.504 1.00 94.88 81 TRP A O 1
ATOM 656 N N . ASN A 1 82 ? 18.506 6.929 -3.180 1.00 95.38 82 ASN A N 1
ATOM 657 C CA . ASN A 1 82 ? 19.094 7.944 -2.299 1.00 95.38 82 ASN A CA 1
ATOM 658 C C . ASN A 1 82 ? 18.014 8.849 -1.705 1.00 95.38 82 ASN A C 1
ATOM 660 O O . ASN A 1 82 ? 18.092 9.219 -0.532 1.00 95.38 82 ASN A O 1
ATOM 664 N N . HIS A 1 83 ? 17.011 9.193 -2.514 1.00 93.56 83 HIS A N 1
ATOM 665 C CA . HIS A 1 83 ? 15.887 10.007 -2.076 1.00 93.56 83 HIS A CA 1
ATOM 666 C C . HIS A 1 83 ? 15.027 9.257 -1.053 1.00 93.56 83 HIS A C 1
ATOM 668 O O . HIS A 1 83 ? 14.895 9.735 0.072 1.00 93.56 83 HIS A O 1
ATOM 674 N N . LEU A 1 84 ? 14.566 8.050 -1.401 1.00 93.00 84 LEU A N 1
ATOM 675 C CA . LEU A 1 84 ? 13.752 7.187 -0.537 1.00 93.00 84 LEU A CA 1
ATOM 676 C C . LEU A 1 84 ? 14.426 6.922 0.810 1.00 93.00 84 LEU A C 1
ATOM 678 O O . LEU A 1 84 ? 13.808 7.043 1.861 1.00 93.00 84 LEU A O 1
ATOM 682 N N . TYR A 1 85 ? 15.717 6.589 0.795 1.00 93.62 85 TYR A N 1
ATOM 683 C CA . TYR A 1 85 ? 16.458 6.343 2.028 1.00 93.62 85 TYR A CA 1
ATOM 684 C C . TYR A 1 85 ? 16.535 7.580 2.920 1.00 93.62 85 TYR A C 1
ATOM 686 O O . TYR A 1 85 ? 16.385 7.469 4.133 1.00 93.62 85 TYR A O 1
ATOM 694 N N . THR A 1 86 ? 16.785 8.749 2.327 1.00 96.31 86 THR A N 1
ATOM 695 C CA . THR A 1 86 ? 16.887 10.003 3.081 1.00 96.31 86 THR A CA 1
ATOM 696 C C . THR A 1 86 ? 15.548 10.372 3.709 1.00 96.31 86 THR A C 1
ATOM 698 O O . THR A 1 86 ? 15.521 10.766 4.871 1.00 96.31 86 THR A O 1
ATOM 701 N N . GLU A 1 87 ? 14.456 10.215 2.963 1.00 94.25 87 GLU A N 1
ATOM 702 C CA . GLU A 1 87 ? 13.093 10.466 3.434 1.00 94.25 87 GLU A CA 1
ATOM 703 C C . GLU A 1 87 ? 12.737 9.541 4.602 1.00 94.25 87 GLU A C 1
ATOM 705 O O . GLU A 1 87 ? 12.510 10.015 5.712 1.00 94.25 87 GLU A O 1
ATOM 710 N N . VAL A 1 88 ? 12.851 8.223 4.407 1.00 94.25 88 VAL A N 1
ATOM 711 C CA . VAL A 1 88 ? 12.544 7.229 5.447 1.00 94.25 88 VAL A CA 1
ATOM 712 C C . VAL A 1 88 ? 13.422 7.415 6.688 1.00 94.25 88 VAL A C 1
ATOM 714 O O . VAL A 1 88 ? 12.939 7.320 7.815 1.00 94.25 88 VAL A O 1
ATOM 717 N N . ALA A 1 89 ? 14.719 7.688 6.517 1.00 93.81 89 ALA A N 1
ATOM 718 C CA . ALA A 1 89 ? 15.614 7.923 7.648 1.00 93.81 89 ALA A CA 1
ATOM 719 C C . ALA A 1 89 ? 15.256 9.206 8.416 1.00 93.81 89 ALA A C 1
ATOM 721 O O . ALA A 1 89 ? 15.369 9.229 9.642 1.00 93.81 89 ALA A O 1
ATOM 722 N N . SER A 1 90 ? 14.834 10.258 7.709 1.00 94.31 90 SER A N 1
ATOM 723 C CA . SER A 1 90 ? 14.391 11.515 8.315 1.00 94.31 90 SER A CA 1
ATOM 724 C C . SER A 1 90 ? 13.095 11.329 9.102 1.00 94.31 90 SER A C 1
ATOM 726 O O . SER A 1 90 ? 13.008 11.803 10.234 1.00 94.31 90 SER A O 1
ATOM 728 N N . ASP A 1 91 ? 12.124 10.609 8.542 1.00 92.69 91 ASP A N 1
ATOM 729 C CA . ASP A 1 91 ? 10.843 10.337 9.201 1.00 92.69 91 ASP A CA 1
ATOM 730 C C . ASP A 1 91 ? 11.042 9.524 10.482 1.00 92.69 91 ASP A C 1
ATOM 732 O O . ASP A 1 91 ? 10.595 9.935 11.553 1.00 92.69 91 ASP A O 1
ATOM 736 N N . LEU A 1 92 ? 11.822 8.438 10.415 1.00 92.62 92 LEU A N 1
ATOM 737 C CA . LEU A 1 92 ? 12.155 7.620 11.587 1.00 92.62 92 LEU A CA 1
ATOM 738 C C . LEU A 1 92 ? 12.863 8.427 12.684 1.00 92.62 92 LEU A C 1
ATOM 740 O O . LEU A 1 92 ? 12.602 8.225 13.872 1.00 92.62 92 LEU A O 1
ATOM 744 N N . LEU A 1 93 ? 13.770 9.333 12.305 1.00 92.06 93 LEU A N 1
ATOM 745 C CA . LEU A 1 93 ? 14.472 10.188 13.260 1.00 92.06 93 LEU A CA 1
ATOM 746 C C . LEU A 1 93 ? 13.520 11.209 13.900 1.00 92.06 93 LEU A C 1
ATOM 748 O O . LEU A 1 93 ? 13.540 11.384 15.116 1.00 92.06 93 LEU A O 1
ATOM 752 N N . SER A 1 94 ? 12.647 11.827 13.102 1.00 89.81 94 SER A N 1
ATOM 753 C CA . SER A 1 94 ? 11.644 12.781 13.583 1.00 89.81 94 SER A CA 1
ATOM 754 C C . SER A 1 94 ? 10.636 12.130 14.536 1.00 89.81 94 SER A C 1
ATOM 756 O O . SER A 1 94 ? 10.282 12.719 15.562 1.00 89.81 94 SER A O 1
ATOM 758 N N . GLU A 1 95 ? 10.180 10.912 14.235 1.00 89.81 95 GLU A N 1
ATOM 759 C CA . GLU A 1 95 ? 9.300 10.138 15.120 1.00 89.81 95 GLU A CA 1
ATOM 760 C C . GLU A 1 95 ? 9.991 9.791 16.443 1.00 89.81 95 GLU A C 1
ATOM 762 O O . GLU A 1 95 ? 9.391 9.905 17.517 1.00 89.81 95 GLU A O 1
ATOM 767 N N . TRP A 1 96 ? 11.269 9.408 16.384 1.00 86.62 96 TRP A N 1
ATOM 768 C CA . TRP A 1 96 ? 12.060 9.100 17.571 1.00 86.62 96 TRP A CA 1
ATOM 769 C C . TRP A 1 96 ? 12.220 10.320 18.482 1.00 86.62 96 TRP A C 1
ATOM 771 O O . TRP A 1 96 ? 11.968 10.219 19.687 1.00 86.62 96 TRP A O 1
ATOM 781 N N . ASP A 1 97 ? 12.614 11.463 17.916 1.00 83.62 97 ASP A N 1
ATOM 782 C CA . ASP A 1 97 ? 12.805 12.718 18.651 1.00 83.62 97 ASP A CA 1
ATOM 783 C C . ASP A 1 97 ? 11.488 13.204 19.276 1.00 83.62 97 ASP A C 1
ATOM 785 O O . ASP A 1 97 ? 11.453 13.574 20.455 1.00 83.62 97 ASP A O 1
ATOM 789 N N . SER A 1 98 ? 10.378 13.114 18.536 1.00 79.31 98 SER A N 1
ATOM 790 C CA . SER A 1 98 ? 9.043 13.471 19.040 1.00 79.31 98 SER A CA 1
ATOM 791 C C . SER A 1 98 ? 8.628 12.575 20.213 1.00 79.31 98 SER A C 1
ATOM 793 O O . SER A 1 98 ? 8.230 13.063 21.273 1.00 79.31 98 SER A O 1
ATOM 795 N N . GLY A 1 99 ? 8.820 11.259 20.079 1.00 74.44 99 GLY A N 1
ATOM 796 C CA . GLY A 1 99 ? 8.519 10.293 21.136 1.00 74.44 99 GLY A CA 1
ATOM 797 C C . GLY A 1 99 ? 9.422 10.404 22.376 1.00 74.44 99 GLY A C 1
ATOM 798 O O . GLY A 1 99 ? 9.045 9.928 23.453 1.00 74.44 99 GLY A O 1
ATOM 799 N N . GLN A 1 100 ? 10.612 11.008 22.263 1.00 72.69 100 GLN A N 1
ATOM 800 C CA . GLN A 1 100 ? 11.457 11.347 23.417 1.00 72.69 100 GLN A CA 1
ATOM 801 C C . GLN A 1 100 ? 10.939 12.595 24.133 1.00 72.69 100 GLN A C 1
ATOM 803 O O . GLN A 1 100 ? 10.795 12.573 25.357 1.00 72.69 100 GLN A O 1
ATOM 808 N N . SER A 1 101 ? 10.592 13.641 23.379 1.00 69.31 101 SER A N 1
ATOM 809 C CA . SER A 1 101 ? 10.059 14.890 23.931 1.00 69.31 101 SER A CA 1
ATOM 810 C C . SER A 1 101 ? 8.766 14.661 24.728 1.00 69.31 101 SER A C 1
ATOM 812 O O . SER A 1 101 ? 8.655 15.119 25.866 1.00 69.31 101 SER A O 1
ATOM 814 N N . GLU A 1 102 ? 7.848 13.832 24.218 1.00 70.12 102 GLU A N 1
ATOM 815 C CA . GLU A 1 102 ? 6.6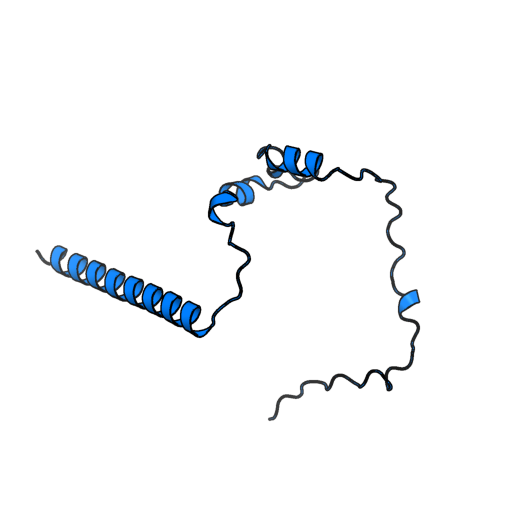14 13.454 24.928 1.00 70.12 102 GLU A CA 1
ATOM 816 C C . GLU A 1 102 ? 6.872 12.678 26.232 1.00 70.12 102 GLU A C 1
ATOM 818 O O . GLU A 1 102 ? 6.114 12.789 27.205 1.00 70.12 102 GLU A O 1
ATOM 823 N N . LYS A 1 103 ? 7.938 11.866 26.276 1.00 71.38 103 LYS A N 1
ATOM 824 C CA . LYS A 1 103 ? 8.336 11.128 27.485 1.00 71.38 103 LYS A CA 1
ATOM 825 C C . LYS A 1 103 ? 8.941 12.057 28.529 1.00 71.38 103 LYS A C 1
ATOM 827 O O . LYS A 1 103 ? 8.623 11.903 29.709 1.00 71.38 103 LYS A O 1
ATOM 832 N N . GLU A 1 104 ? 9.783 12.999 28.116 1.00 67.69 104 GLU A N 1
ATOM 833 C CA . GLU A 1 104 ? 10.390 13.992 29.006 1.00 67.69 104 GLU A CA 1
ATOM 834 C C . GLU A 1 104 ? 9.342 14.951 29.586 1.00 67.69 104 GLU A C 1
ATOM 836 O O . GLU A 1 104 ? 9.326 15.171 30.800 1.00 67.69 104 GLU A O 1
ATOM 841 N N . GLU A 1 105 ? 8.402 15.433 28.769 1.00 71.81 105 GLU A N 1
ATOM 842 C CA . GLU A 1 105 ? 7.285 16.271 29.221 1.00 71.81 105 GLU A CA 1
ATOM 843 C C . GLU A 1 105 ? 6.392 15.524 30.228 1.00 71.81 105 GLU A C 1
ATOM 845 O O . GLU A 1 105 ? 6.073 16.039 31.303 1.00 71.81 105 GLU A O 1
ATOM 850 N N . ASN A 1 106 ? 6.059 14.258 29.951 1.00 69.62 106 ASN A N 1
ATOM 851 C CA . ASN A 1 106 ? 5.314 13.420 30.892 1.00 69.62 106 ASN A CA 1
ATOM 852 C C . ASN A 1 106 ? 6.070 13.148 32.200 1.00 69.62 106 ASN A C 1
ATOM 854 O O . ASN A 1 106 ? 5.433 12.977 33.241 1.00 69.62 106 ASN A O 1
ATOM 858 N N . LEU A 1 107 ? 7.403 13.059 32.171 1.00 73.88 107 LEU A N 1
ATOM 859 C CA . LEU A 1 107 ? 8.215 12.919 33.383 1.00 73.88 107 LEU A CA 1
ATOM 860 C C . LEU A 1 107 ? 8.214 14.212 34.204 1.00 73.88 107 LEU A C 1
ATOM 862 O O . LEU A 1 107 ? 8.121 14.147 35.429 1.00 73.88 107 LEU A O 1
ATOM 866 N N . MET A 1 108 ? 8.280 15.372 33.550 1.00 70.31 108 MET A N 1
ATOM 867 C CA . MET A 1 108 ? 8.252 16.671 34.224 1.00 70.31 108 MET A CA 1
ATOM 868 C C . MET A 1 108 ? 6.890 16.927 34.891 1.00 70.31 108 MET A C 1
ATOM 870 O O . MET A 1 108 ? 6.836 17.376 36.034 1.00 70.31 108 MET A O 1
ATOM 874 N N . ASN A 1 109 ? 5.796 16.540 34.227 1.00 70.75 109 ASN A N 1
ATOM 875 C CA . ASN A 1 109 ? 4.426 16.722 34.719 1.00 70.75 109 ASN A CA 1
ATOM 876 C C . ASN A 1 109 ? 4.026 15.758 35.853 1.00 70.75 109 ASN A C 1
ATOM 878 O O . ASN A 1 109 ? 3.062 16.022 36.562 1.00 70.75 109 ASN A O 1
ATOM 882 N N . LYS A 1 110 ? 4.740 14.639 36.039 1.00 65.62 110 LYS A N 1
ATOM 883 C CA . LYS A 1 110 ? 4.499 13.682 37.143 1.00 65.62 110 LYS A CA 1
ATOM 884 C C . LYS A 1 110 ? 5.219 14.048 38.442 1.00 65.62 110 LYS A C 1
ATOM 886 O O . LYS A 1 110 ? 4.934 13.446 39.474 1.00 65.62 110 LYS A O 1
ATOM 891 N N . ASN A 1 111 ? 6.156 14.993 38.380 1.00 59.81 111 ASN A N 1
ATOM 892 C CA . ASN A 1 111 ? 6.983 15.422 39.509 1.00 59.81 111 ASN A CA 1
ATOM 893 C C . ASN A 1 111 ? 6.594 16.815 40.049 1.00 59.81 111 ASN A C 1
ATOM 895 O O . ASN A 1 111 ? 7.315 17.353 40.891 1.00 59.81 111 ASN A O 1
ATOM 899 N N . ALA A 1 112 ? 5.483 17.385 39.569 1.00 51.41 112 ALA A N 1
ATOM 900 C CA . ALA A 1 112 ? 4.868 18.627 40.042 1.00 51.41 112 ALA A CA 1
ATOM 901 C C . ALA A 1 112 ? 3.574 18.322 40.811 1.00 51.41 112 ALA A C 1
ATOM 903 O O . ALA A 1 112 ? 3.312 19.032 41.809 1.00 51.41 112 ALA A O 1
#

Foldseek 3Di:
DDDPDPDDDDPVPPDPPVPVVVDDDPPPPPPPPPQPPVNVVVCVVVLVNQCDDPNHDGCVVVSVPDDDCVVVDDDPDDDDPVVVVVVVVVVVVVVVVVVVVVVVVVVVVVVD

Secondary structure (DSSP, 8-state):
----PPPPPPTTTS----GGGGSPPPP---------HHHHHHHHH-TTGGGEETTTEE-HHHHTTPPPHHHH--------HHHHHHHHHHHHHHHHHHHHHHHHHHHHHT--

Organism: Naja naja (NCBI:txid35670)

Radius of gyration: 26.75 Å; chains: 1; bounding box: 53×55×59 Å

pLDDT: mean 71.32, std 13.65, range [46.19, 96.31]

Sequence (112 aa):
MCLNIPVIPDLEEVQEEDFAMQVAAPPSVQVNRVLTYRDLDNDLMKYAAFQTLDGEIDLKLLSKVLAPEQEVREDDVIWDWNHLYTEVASDLLSEWDSGQSEKEENLMNKNA